Protein AF-A0ABD5R998-F1 (afdb_monomer)

Foldseek 3Di:
DPDPPPVVVVLVVLVVVLVVLVVVVVCVVPPPVVPDPVSVCCCVPPSVVVNVVSVVCNVCVVVVVVVVVVVVVD

Structure (mmCIF, N/CA/C/O backbone):
data_AF-A0ABD5R998-F1
#
_entry.id   AF-A0ABD5R998-F1
#
loop_
_atom_site.group_PDB
_atom_site.id
_atom_site.type_symbol
_atom_site.label_atom_id
_atom_site.label_alt_id
_atom_site.label_comp_id
_atom_site.label_asym_id
_atom_site.label_entity_id
_atom_site.label_seq_id
_atom_site.pdbx_PDB_ins_code
_atom_site.Cartn_x
_atom_site.Cartn_y
_atom_site.Cartn_z
_atom_site.occupancy
_atom_site.B_iso_or_equiv
_atom_site.auth_seq_id
_atom_site.auth_comp_id
_atom_site.auth_asym_id
_atom_site.auth_atom_id
_atom_site.pdbx_PDB_model_num
ATOM 1 N N . MET A 1 1 ? -3.674 9.085 33.181 1.00 47.09 1 MET A N 1
ATOM 2 C CA . MET A 1 1 ? -4.291 9.391 31.865 1.00 47.09 1 MET A CA 1
ATOM 3 C C . MET A 1 1 ? -3.547 8.667 30.727 1.00 47.09 1 MET A C 1
ATOM 5 O O . MET A 1 1 ? -2.995 9.311 29.849 1.00 47.09 1 MET A O 1
ATOM 9 N N . THR A 1 2 ? -3.489 7.327 30.717 1.00 48.44 2 THR A N 1
ATOM 10 C CA . THR A 1 2 ? -2.574 6.571 29.818 1.00 48.44 2 THR A CA 1
ATOM 11 C C . THR A 1 2 ? -3.152 5.227 29.334 1.00 48.44 2 THR A C 1
ATOM 13 O O . THR A 1 2 ? -2.434 4.246 29.204 1.00 48.44 2 THR A O 1
ATOM 16 N N . GLY A 1 3 ? -4.462 5.147 29.057 1.00 49.75 3 GLY A N 1
ATOM 17 C CA . GLY A 1 3 ? -5.111 3.877 28.659 1.00 49.75 3 GLY A CA 1
ATOM 18 C C . GLY A 1 3 ? -5.816 3.855 27.295 1.00 49.75 3 GLY A C 1
ATOM 19 O O . GLY A 1 3 ? -6.085 2.783 26.764 1.00 49.75 3 GLY A O 1
ATOM 20 N N . GLN A 1 4 ? -6.124 5.015 26.705 1.00 49.31 4 GLN A N 1
ATOM 21 C CA . GLN A 1 4 ? -6.993 5.109 25.514 1.00 49.31 4 GLN A CA 1
ATOM 22 C C . GLN A 1 4 ? -6.225 5.257 24.183 1.00 49.31 4 GLN A C 1
ATOM 24 O O . GLN A 1 4 ? -6.776 4.977 23.119 1.00 49.31 4 GLN A O 1
ATOM 29 N N . GLN A 1 5 ? -4.943 5.644 24.211 1.00 48.56 5 GLN A N 1
ATOM 30 C CA . GLN A 1 5 ? -4.193 5.970 22.986 1.00 48.56 5 GLN A CA 1
ATOM 31 C C . GLN A 1 5 ? -3.840 4.744 22.120 1.00 48.56 5 GLN A C 1
ATOM 33 O O . GLN A 1 5 ? -3.755 4.861 20.900 1.00 48.56 5 GLN A O 1
ATOM 38 N N . THR A 1 6 ? -3.722 3.540 22.690 1.00 52.47 6 THR A N 1
ATOM 39 C CA . THR A 1 6 ? -3.213 2.354 21.967 1.00 52.47 6 THR A CA 1
ATOM 40 C C . THR A 1 6 ? -4.174 1.801 20.903 1.00 52.47 6 THR A C 1
ATOM 42 O O . THR A 1 6 ? -3.737 1.212 19.912 1.00 52.47 6 THR A O 1
ATOM 45 N N . ARG A 1 7 ? -5.493 2.006 21.048 1.00 51.34 7 ARG A N 1
ATOM 46 C CA . ARG A 1 7 ? -6.504 1.473 20.107 1.00 51.34 7 ARG A CA 1
ATOM 47 C C . ARG A 1 7 ? -6.771 2.385 18.911 1.00 51.34 7 ARG A C 1
ATOM 49 O O . ARG A 1 7 ? -7.049 1.873 17.824 1.00 51.34 7 ARG A O 1
ATOM 56 N N . ALA A 1 8 ? -6.696 3.703 19.104 1.00 48.09 8 ALA A N 1
ATOM 57 C CA . ALA A 1 8 ? -6.841 4.686 18.031 1.00 48.09 8 ALA A CA 1
ATOM 58 C C . ALA A 1 8 ? -5.611 4.677 17.109 1.00 48.09 8 ALA A C 1
ATOM 60 O O . ALA A 1 8 ? -5.754 4.661 15.8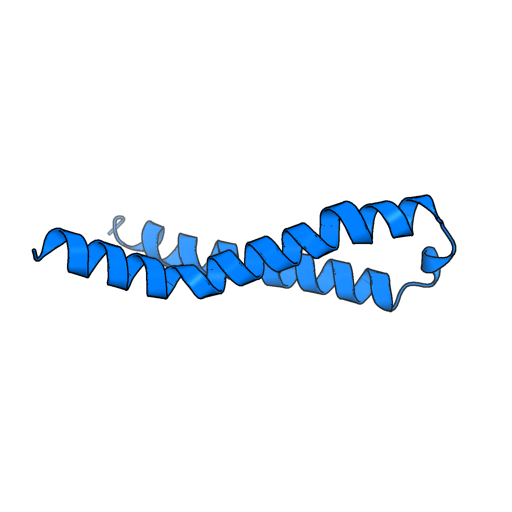86 1.00 48.09 8 ALA A O 1
ATOM 61 N N . TRP A 1 9 ? -4.416 4.551 17.696 1.00 45.06 9 TRP A N 1
ATOM 62 C CA . TRP A 1 9 ? -3.151 4.532 16.960 1.00 45.06 9 TRP A CA 1
ATOM 63 C C . TRP A 1 9 ? -3.056 3.351 15.981 1.00 45.06 9 TRP A C 1
ATOM 65 O O . TRP A 1 9 ? -2.743 3.541 14.809 1.00 45.06 9 TRP A O 1
ATOM 75 N N . ARG A 1 10 ? -3.474 2.147 16.405 1.00 54.41 10 ARG A N 1
ATOM 76 C CA . ARG A 1 10 ? -3.408 0.914 15.593 1.00 54.41 10 ARG A CA 1
ATOM 77 C C . ARG A 1 10 ? -4.223 0.972 14.291 1.00 54.41 10 ARG A C 1
ATOM 79 O O . ARG A 1 10 ? -3.893 0.271 13.338 1.00 54.41 10 ARG A O 1
ATOM 86 N N . ARG A 1 11 ? -5.297 1.774 14.234 1.00 57.69 11 ARG A N 1
ATOM 87 C CA . ARG A 1 11 ? -6.130 1.927 13.021 1.00 57.69 11 ARG A CA 1
ATOM 88 C C . ARG A 1 11 ? -5.512 2.905 12.022 1.00 57.69 11 ARG A C 1
ATOM 90 O O . ARG A 1 11 ? -5.597 2.661 10.820 1.00 57.69 11 ARG A O 1
ATOM 97 N N . SER A 1 12 ? -4.857 3.959 12.512 1.00 64.00 12 SER A N 1
ATOM 98 C CA . SER A 1 12 ? -4.121 4.906 11.667 1.00 64.00 12 SER A C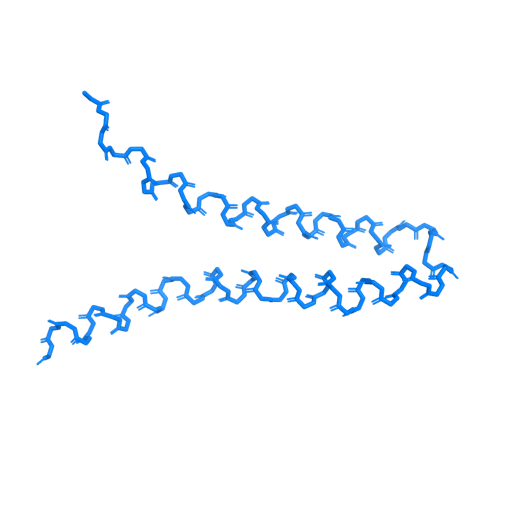A 1
ATOM 99 C C . SER A 1 12 ? -2.880 4.276 11.045 1.00 64.00 12 SER A C 1
ATOM 101 O O . SER A 1 12 ? -2.585 4.566 9.890 1.00 64.00 12 SER A O 1
ATOM 103 N N . THR A 1 13 ? -2.203 3.354 11.739 1.00 67.00 13 THR A N 1
ATOM 104 C CA . THR A 1 13 ? -0.997 2.701 11.206 1.00 67.00 13 THR A CA 1
ATOM 105 C C . THR A 1 13 ? -1.285 1.892 9.940 1.00 67.00 13 THR A C 1
ATOM 107 O O . THR A 1 13 ? -0.541 1.992 8.976 1.00 67.00 13 THR A O 1
ATOM 110 N N . HIS A 1 14 ? -2.379 1.121 9.892 1.00 69.94 14 HIS A N 1
ATOM 111 C CA . HIS A 1 14 ? -2.703 0.309 8.706 1.00 69.94 14 HIS A CA 1
ATOM 112 C C . HIS A 1 14 ? -3.063 1.180 7.497 1.00 69.94 14 HIS A C 1
ATOM 114 O O . HIS A 1 14 ? -2.670 0.878 6.374 1.00 69.94 14 HIS A O 1
ATOM 120 N N . ARG A 1 15 ? -3.769 2.292 7.734 1.00 76.12 15 ARG A N 1
ATOM 121 C CA . ARG A 1 15 ? -4.085 3.274 6.693 1.00 76.12 15 ARG A CA 1
ATOM 122 C C . ARG A 1 15 ? -2.820 3.973 6.186 1.00 76.12 15 ARG A C 1
ATOM 124 O O . ARG A 1 15 ? -2.677 4.126 4.980 1.00 76.12 15 ARG A O 1
ATOM 131 N N . LEU A 1 16 ? -1.903 4.345 7.081 1.00 79.06 16 LEU A N 1
ATOM 132 C CA . LEU A 1 16 ? -0.622 4.957 6.718 1.00 79.06 16 LEU A CA 1
ATOM 133 C C . LEU A 1 16 ? 0.255 3.989 5.912 1.00 79.06 16 LEU A C 1
ATOM 135 O O . LEU A 1 16 ? 0.774 4.372 4.873 1.00 79.06 16 LEU A O 1
ATOM 139 N N . VAL A 1 17 ? 0.355 2.725 6.338 1.00 78.50 17 VAL A N 1
ATOM 140 C CA . VAL A 1 17 ? 1.083 1.675 5.606 1.00 78.50 17 VAL A CA 1
ATOM 141 C C . VAL A 1 17 ? 0.492 1.477 4.210 1.00 78.50 17 VAL A C 1
ATOM 143 O O . VAL A 1 17 ? 1.236 1.454 3.239 1.00 78.50 17 VAL A O 1
ATOM 146 N N . HIS A 1 18 ? -0.835 1.415 4.075 1.00 79.31 18 HIS A N 1
ATOM 147 C CA . HIS A 1 18 ? -1.473 1.286 2.763 1.00 79.31 18 HIS A CA 1
ATOM 148 C C . HIS A 1 18 ? -1.226 2.504 1.863 1.00 79.31 18 HIS A C 1
ATOM 150 O O . HIS A 1 18 ? -0.942 2.333 0.682 1.00 79.31 18 HIS A O 1
ATOM 156 N N . LEU A 1 19 ? -1.278 3.720 2.418 1.00 81.31 19 LEU A N 1
ATOM 157 C CA . LEU A 1 19 ? -0.958 4.947 1.684 1.00 81.31 19 LEU A CA 1
ATOM 158 C C . LEU A 1 19 ? 0.513 4.996 1.252 1.00 81.31 19 LEU A C 1
ATOM 160 O O . LEU A 1 19 ? 0.786 5.393 0.126 1.00 81.31 19 LEU A O 1
ATOM 164 N N . LEU A 1 20 ? 1.448 4.554 2.098 1.00 81.94 20 LEU A N 1
ATOM 165 C CA . LEU A 1 20 ? 2.867 4.450 1.741 1.00 81.94 20 LEU A CA 1
ATOM 166 C C . LEU A 1 20 ? 3.091 3.415 0.635 1.00 81.94 20 LEU A C 1
ATOM 168 O O . LEU A 1 20 ? 3.771 3.711 -0.341 1.00 81.94 20 LEU A O 1
ATOM 172 N N . LEU A 1 21 ? 2.473 2.235 0.741 1.00 80.12 21 LEU A N 1
ATOM 173 C CA . LEU A 1 21 ? 2.520 1.226 -0.317 1.00 80.12 21 LEU A CA 1
ATOM 174 C C . LEU A 1 21 ? 1.919 1.755 -1.634 1.00 80.12 21 LEU A C 1
ATOM 176 O O . LEU A 1 21 ? 2.471 1.496 -2.701 1.00 80.12 21 LEU A O 1
ATOM 180 N N . ALA A 1 22 ? 0.826 2.523 -1.569 1.00 79.31 22 ALA A N 1
ATOM 181 C CA . ALA A 1 22 ? 0.190 3.122 -2.744 1.00 79.31 22 ALA A CA 1
ATOM 182 C C . ALA A 1 22 ? 1.059 4.216 -3.366 1.00 79.31 22 ALA A C 1
ATOM 184 O O . ALA A 1 22 ? 1.168 4.282 -4.587 1.00 79.31 22 ALA A O 1
ATOM 185 N N . ALA A 1 23 ? 1.721 5.026 -2.539 1.00 82.38 23 ALA A N 1
ATOM 186 C CA . ALA A 1 23 ? 2.681 6.021 -2.993 1.00 82.38 23 ALA A CA 1
ATOM 187 C C . ALA A 1 23 ? 3.875 5.360 -3.698 1.00 82.38 23 ALA A C 1
ATOM 189 O O . ALA A 1 23 ? 4.211 5.773 -4.801 1.00 82.38 23 ALA A O 1
ATOM 190 N N . VAL A 1 24 ? 4.446 4.289 -3.132 1.00 77.31 24 VAL A N 1
ATOM 191 C CA . VAL A 1 24 ? 5.537 3.515 -3.759 1.00 77.31 24 VAL A CA 1
ATOM 192 C C . VAL A 1 24 ? 5.110 2.948 -5.115 1.00 77.31 24 VAL A C 1
ATOM 194 O O . VAL A 1 24 ? 5.858 3.048 -6.086 1.00 77.31 24 VAL A O 1
ATOM 197 N N . LEU A 1 25 ? 3.895 2.403 -5.211 1.00 77.31 25 LEU A N 1
ATOM 198 C CA . LEU A 1 25 ? 3.333 1.929 -6.479 1.00 77.31 25 LEU A CA 1
ATOM 199 C C . LEU A 1 25 ? 3.093 3.070 -7.476 1.00 77.31 25 LEU A C 1
ATOM 201 O O . LEU A 1 25 ? 3.393 2.913 -8.654 1.00 77.31 25 LEU A O 1
ATOM 205 N N . GLY A 1 26 ? 2.608 4.226 -7.025 1.00 77.25 26 GLY A N 1
ATOM 206 C CA . GLY A 1 26 ? 2.452 5.414 -7.865 1.00 77.25 26 GLY A CA 1
ATOM 207 C C . GLY A 1 26 ? 3.791 5.907 -8.409 1.00 77.25 26 GLY A C 1
ATOM 208 O O . GLY A 1 26 ? 3.922 6.132 -9.610 1.00 77.25 26 GLY A O 1
ATOM 209 N N . THR A 1 27 ? 4.815 5.991 -7.556 1.00 74.56 27 THR A N 1
ATOM 210 C CA . THR A 1 27 ? 6.183 6.308 -7.980 1.00 74.56 27 THR A CA 1
ATOM 211 C C . THR A 1 27 ? 6.696 5.273 -8.972 1.00 74.56 27 THR A C 1
ATOM 213 O O . THR A 1 27 ? 7.268 5.671 -9.973 1.00 74.56 27 THR A O 1
ATOM 216 N N . PHE A 1 28 ? 6.453 3.975 -8.762 1.00 68.00 28 PHE A N 1
ATOM 217 C CA . PHE A 1 28 ? 6.821 2.936 -9.729 1.00 68.00 28 PHE A CA 1
ATOM 218 C C . PHE A 1 28 ? 6.162 3.153 -11.096 1.00 68.00 28 PHE A C 1
ATOM 220 O O . PHE A 1 28 ? 6.846 3.115 -12.114 1.00 68.00 28 PHE A O 1
ATOM 227 N N . VAL A 1 29 ? 4.848 3.401 -11.122 1.00 73.81 29 VAL A N 1
ATOM 228 C CA . VAL A 1 29 ? 4.081 3.598 -12.363 1.00 73.81 29 VAL A CA 1
ATOM 229 C C . VAL A 1 29 ? 4.579 4.816 -13.143 1.00 73.81 29 VAL A C 1
ATOM 231 O O . VAL A 1 29 ? 4.654 4.763 -14.367 1.00 73.81 29 VAL A O 1
ATOM 234 N N . TYR A 1 30 ? 4.947 5.888 -12.442 1.00 72.50 30 TYR A N 1
ATOM 235 C CA . TYR A 1 30 ? 5.452 7.119 -13.054 1.00 72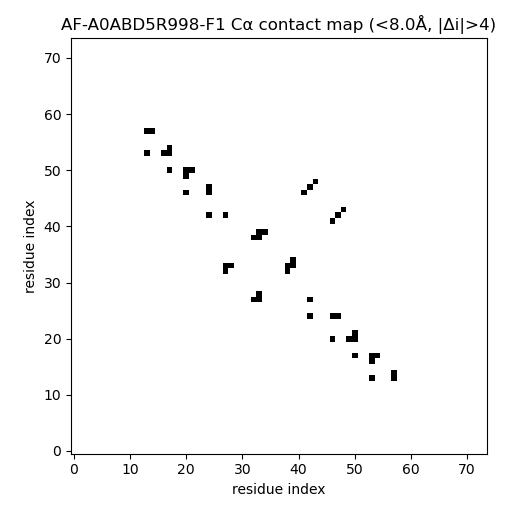.50 30 TYR A CA 1
ATOM 236 C C . TYR A 1 30 ? 6.981 7.180 -13.162 1.00 72.50 30 TYR A C 1
ATOM 238 O O . TYR A 1 30 ? 7.524 8.183 -13.626 1.00 72.50 30 TYR A O 1
ATOM 246 N N . SER A 1 31 ? 7.695 6.131 -12.750 1.00 71.75 31 SER A N 1
ATOM 247 C CA . SER A 1 31 ? 9.150 6.103 -12.808 1.00 71.75 31 SER A CA 1
ATOM 248 C C . SER A 1 31 ? 9.643 5.593 -14.168 1.00 71.75 31 SER A C 1
ATOM 250 O O . SER A 1 31 ? 9.156 4.571 -14.663 1.00 71.75 31 SER A O 1
ATOM 252 N N . PRO A 1 32 ? 10.677 6.224 -14.754 1.00 68.88 32 PRO A N 1
ATOM 253 C CA . PRO A 1 32 ? 11.310 5.731 -15.976 1.00 68.88 32 PRO A CA 1
ATOM 254 C C . PRO A 1 32 ? 12.043 4.386 -15.788 1.00 68.88 32 PRO A C 1
ATOM 256 O O . PRO A 1 32 ? 12.449 3.775 -16.772 1.00 68.88 32 PRO A O 1
ATOM 259 N N . PHE A 1 33 ? 12.184 3.877 -14.555 1.00 64.31 33 PHE A N 1
ATOM 260 C CA . PHE A 1 33 ? 12.859 2.604 -14.251 1.00 64.31 33 PHE A CA 1
ATOM 261 C C . PHE A 1 33 ? 12.030 1.346 -14.581 1.00 64.31 33 PHE A C 1
ATOM 263 O O . PHE A 1 33 ? 12.460 0.227 -14.309 1.00 64.31 33 PHE A O 1
ATOM 270 N N . THR A 1 34 ? 10.861 1.489 -15.213 1.00 64.81 34 THR A N 1
ATOM 271 C CA . THR A 1 34 ? 10.017 0.364 -15.668 1.00 64.81 34 THR A CA 1
ATOM 272 C C . THR A 1 34 ? 10.647 -0.501 -16.767 1.00 64.81 34 THR A C 1
ATOM 274 O O . THR A 1 34 ? 10.098 -1.562 -17.088 1.00 64.81 34 THR A O 1
ATOM 277 N N . ALA A 1 35 ? 11.777 -0.065 -17.332 1.00 70.81 35 ALA A N 1
ATOM 278 C CA . ALA A 1 35 ? 12.581 -0.820 -18.288 1.00 70.81 35 ALA A CA 1
ATOM 279 C C . ALA A 1 35 ? 13.373 -1.975 -17.645 1.00 70.81 35 ALA A C 1
ATOM 281 O O . ALA A 1 35 ? 13.765 -2.895 -18.360 1.00 70.81 35 ALA A O 1
ATOM 282 N N . ASP A 1 36 ? 13.578 -1.968 -16.322 1.00 79.75 36 ASP A N 1
ATOM 283 C CA . ASP A 1 36 ? 14.277 -3.058 -15.640 1.00 79.75 36 ASP A CA 1
ATOM 284 C C . ASP A 1 36 ? 13.327 -4.255 -15.380 1.00 79.75 36 ASP A C 1
ATOM 286 O O . ASP A 1 36 ? 12.304 -4.114 -14.691 1.00 79.75 36 ASP A O 1
ATOM 290 N N . PRO A 1 37 ? 13.632 -5.453 -15.918 1.00 81.06 37 PRO A N 1
ATOM 291 C CA . PRO A 1 37 ? 12.774 -6.629 -15.778 1.00 81.06 37 PRO A CA 1
ATOM 292 C C . PRO A 1 37 ? 12.705 -7.165 -14.339 1.00 81.06 37 PRO A C 1
ATOM 294 O O . PRO A 1 37 ? 11.663 -7.689 -13.933 1.00 81.06 37 PRO A O 1
ATOM 297 N N . THR A 1 38 ? 13.759 -6.991 -13.540 1.00 80.56 38 THR A N 1
ATOM 298 C CA . THR A 1 38 ? 13.787 -7.385 -12.121 1.00 80.56 38 THR A CA 1
ATOM 299 C C . THR A 1 38 ? 12.851 -6.493 -11.317 1.00 80.56 38 THR A C 1
ATOM 301 O O . THR A 1 38 ? 12.056 -6.971 -10.504 1.00 80.56 38 THR A O 1
ATOM 304 N N . PHE A 1 39 ? 12.888 -5.190 -11.590 1.00 76.06 39 PHE A N 1
ATOM 305 C CA . PHE A 1 39 ? 12.046 -4.208 -10.916 1.00 76.06 39 PHE A CA 1
ATOM 306 C C . PHE A 1 39 ? 10.554 -4.429 -11.215 1.00 76.06 39 PHE A C 1
ATOM 308 O O . PHE A 1 39 ? 9.721 -4.391 -10.303 1.00 76.06 39 PHE A O 1
ATOM 315 N N . ARG A 1 40 ? 10.214 -4.765 -12.468 1.00 80.00 40 ARG A N 1
ATOM 316 C CA . ARG A 1 40 ? 8.856 -5.194 -12.852 1.00 80.00 40 ARG A CA 1
ATOM 317 C C . ARG A 1 40 ? 8.377 -6.413 -12.068 1.00 80.00 40 ARG A C 1
ATOM 319 O O . ARG A 1 40 ? 7.252 -6.399 -11.565 1.00 80.00 40 ARG A O 1
ATOM 326 N N . LEU A 1 41 ? 9.219 -7.439 -11.944 1.00 84.62 41 LEU A N 1
ATOM 327 C CA . LEU A 1 41 ? 8.865 -8.670 -11.237 1.00 84.62 41 LEU A CA 1
ATOM 328 C C . LEU A 1 41 ? 8.603 -8.406 -9.747 1.00 84.62 41 LEU A C 1
ATOM 330 O O . LEU A 1 41 ? 7.601 -8.869 -9.203 1.00 84.62 41 LEU A O 1
ATOM 334 N N . VAL A 1 42 ? 9.452 -7.600 -9.103 1.00 83.38 42 VAL A N 1
ATOM 335 C CA . VAL A 1 42 ? 9.284 -7.207 -7.694 1.00 83.38 42 VAL A CA 1
ATOM 336 C C . VAL A 1 42 ? 7.947 -6.501 -7.477 1.00 83.38 42 VAL A C 1
ATOM 338 O O . VAL A 1 42 ? 7.224 -6.817 -6.530 1.00 83.38 42 VAL A O 1
ATOM 34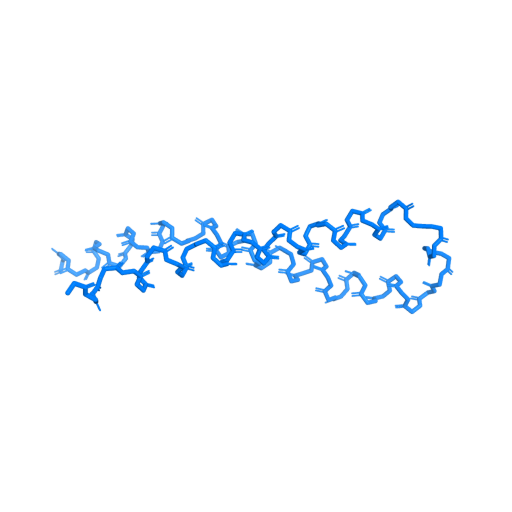1 N N . VAL A 1 43 ? 7.562 -5.576 -8.357 1.00 81.44 43 VAL A N 1
ATOM 342 C CA . VAL A 1 43 ? 6.293 -4.862 -8.181 1.00 81.44 43 VAL A CA 1
ATOM 343 C C . VAL A 1 43 ? 5.079 -5.744 -8.425 1.00 81.44 43 VAL A C 1
ATOM 345 O O . VAL A 1 43 ? 4.121 -5.664 -7.655 1.00 81.44 43 VAL A O 1
ATOM 348 N N . GLN A 1 44 ? 5.115 -6.621 -9.423 1.00 82.38 44 GLN A N 1
ATOM 349 C CA . GLN A 1 44 ? 3.997 -7.524 -9.702 1.00 82.38 44 GLN A CA 1
ATOM 350 C C . GLN A 1 44 ? 3.811 -8.591 -8.616 1.00 82.38 44 GLN A C 1
ATOM 352 O O . GLN A 1 44 ? 2.675 -8.905 -8.266 1.00 82.38 44 GLN A O 1
ATOM 357 N N . VAL A 1 45 ? 4.905 -9.132 -8.070 1.00 85.31 45 VAL A N 1
ATOM 358 C CA . VAL A 1 45 ? 4.864 -10.285 -7.151 1.00 85.31 45 VAL A CA 1
ATOM 359 C C . VAL A 1 45 ? 4.869 -9.872 -5.680 1.00 85.31 45 VAL A C 1
ATOM 361 O O . VAL A 1 45 ? 4.375 -10.619 -4.839 1.00 85.31 45 VAL A O 1
ATOM 364 N N . ILE A 1 46 ? 5.387 -8.688 -5.344 1.00 82.94 46 ILE A N 1
ATOM 365 C CA . ILE A 1 46 ? 5.479 -8.223 -3.953 1.00 82.94 46 ILE A CA 1
ATOM 366 C C . ILE A 1 46 ? 4.593 -7.002 -3.742 1.00 82.94 46 ILE A C 1
ATOM 368 O O . ILE A 1 46 ? 3.652 -7.061 -2.950 1.00 82.94 46 ILE A O 1
ATOM 372 N N . ALA A 1 47 ? 4.864 -5.898 -4.444 1.00 78.38 47 ALA A N 1
ATOM 373 C CA . ALA A 1 47 ? 4.214 -4.623 -4.139 1.00 78.38 47 ALA A CA 1
ATOM 374 C C . ALA A 1 47 ? 2.701 -4.668 -4.395 1.00 78.38 47 ALA A C 1
ATOM 376 O O . ALA A 1 47 ? 1.922 -4.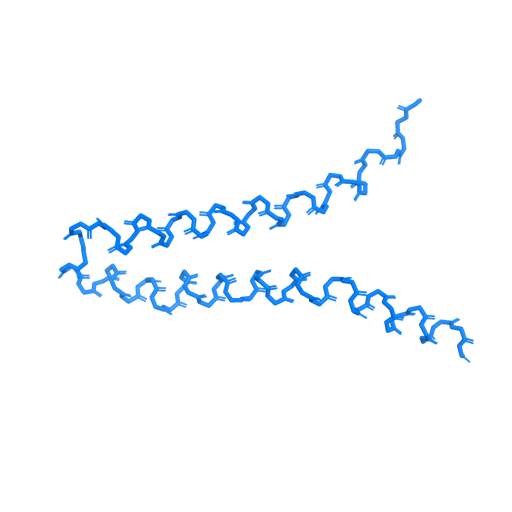292 -3.521 1.00 78.38 47 ALA A O 1
ATOM 377 N N . PHE A 1 48 ? 2.279 -5.176 -5.555 1.00 81.88 48 PHE A N 1
ATOM 378 C CA . PHE A 1 48 ? 0.872 -5.286 -5.931 1.00 81.88 48 PHE A CA 1
ATOM 379 C C . PHE A 1 48 ? 0.070 -6.193 -4.979 1.00 81.88 48 PHE A C 1
ATOM 381 O O . PHE A 1 48 ? -0.898 -5.708 -4.388 1.00 81.88 48 PHE A O 1
ATOM 388 N N . PRO A 1 49 ? 0.456 -7.460 -4.724 1.00 84.44 49 PRO A N 1
ATOM 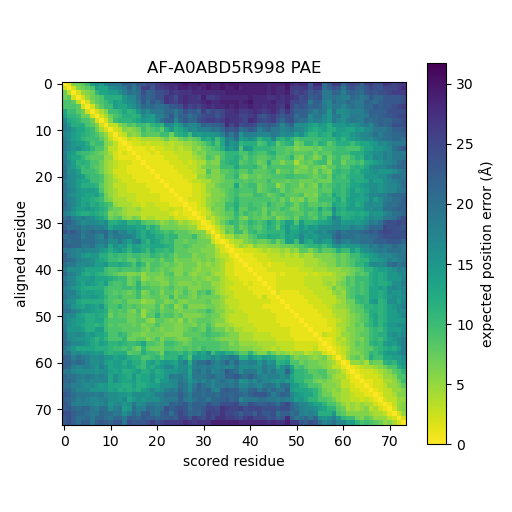389 C CA . PRO A 1 49 ? -0.273 -8.301 -3.780 1.00 84.44 49 PRO A CA 1
ATOM 390 C C . PRO A 1 49 ? -0.212 -7.772 -2.346 1.00 84.44 49 PRO A C 1
ATOM 392 O O . PRO A 1 49 ? -1.229 -7.836 -1.658 1.00 84.44 49 PRO A O 1
ATOM 395 N N . ALA A 1 50 ? 0.900 -7.180 -1.892 1.00 81.44 50 ALA A N 1
ATOM 396 C CA . ALA A 1 50 ? 0.961 -6.543 -0.573 1.00 81.44 50 ALA A CA 1
ATOM 397 C C . ALA A 1 50 ? -0.004 -5.348 -0.462 1.00 81.44 50 ALA A C 1
ATOM 399 O O . ALA A 1 50 ? -0.634 -5.156 0.586 1.00 81.44 50 ALA A O 1
ATOM 400 N N . LEU A 1 51 ? -0.175 -4.578 -1.543 1.00 81.38 51 LEU A N 1
ATOM 401 C CA . LEU A 1 51 ? -1.146 -3.488 -1.619 1.00 81.38 51 LEU A CA 1
ATOM 402 C C . LEU A 1 51 ? -2.582 -4.013 -1.540 1.00 81.38 51 LEU A C 1
ATOM 404 O O . LEU A 1 51 ? -3.381 -3.505 -0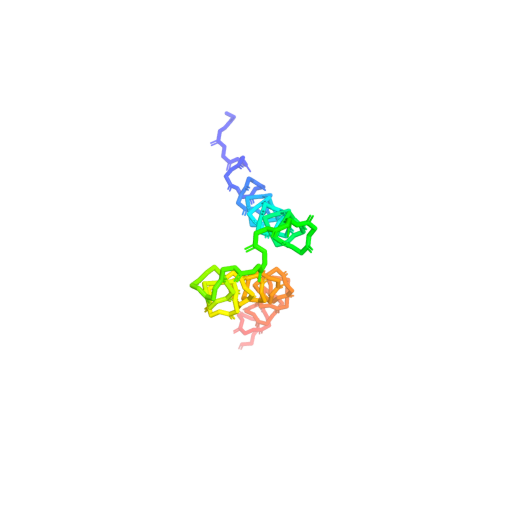.748 1.00 81.38 51 LEU A O 1
ATOM 408 N N . VAL A 1 52 ? -2.886 -5.055 -2.319 1.00 82.50 52 VAL A N 1
ATOM 409 C CA . VAL A 1 52 ? -4.196 -5.717 -2.354 1.00 82.50 52 VAL A CA 1
ATOM 410 C C . VAL A 1 52 ? -4.528 -6.326 -0.994 1.00 82.50 52 VAL A C 1
ATOM 412 O O . VAL A 1 52 ? -5.600 -6.055 -0.461 1.00 82.50 52 VAL A O 1
ATOM 415 N N . LEU A 1 53 ? -3.606 -7.078 -0.385 1.00 80.19 53 LEU A N 1
ATOM 416 C CA . LEU A 1 53 ? -3.746 -7.638 0.965 1.00 80.19 53 LEU A CA 1
ATOM 417 C C . LEU A 1 53 ? -3.993 -6.537 2.000 1.00 80.19 53 LEU A C 1
ATOM 419 O O . LEU A 1 53 ? -4.908 -6.655 2.815 1.00 80.19 53 LEU A O 1
ATOM 423 N N . SER A 1 54 ? -3.237 -5.440 1.941 1.00 77.69 54 SER A N 1
ATOM 424 C CA . SER A 1 54 ? -3.413 -4.304 2.855 1.00 77.69 54 SER A CA 1
ATOM 425 C C . SER A 1 54 ? -4.776 -3.625 2.675 1.00 77.69 54 SER A C 1
ATOM 427 O O . SER A 1 54 ? -5.453 -3.327 3.663 1.00 77.69 54 SER A O 1
ATOM 429 N N . GLY A 1 55 ? -5.222 -3.435 1.430 1.00 73.81 55 GLY A N 1
ATOM 430 C CA . GLY A 1 55 ? -6.551 -2.907 1.113 1.00 73.81 55 GLY A CA 1
ATOM 431 C C . GLY A 1 55 ? -7.669 -3.841 1.582 1.00 73.81 55 GLY A C 1
ATOM 432 O O . GLY A 1 55 ? -8.642 -3.400 2.197 1.00 73.81 55 GLY A O 1
ATOM 433 N N . LEU A 1 56 ? -7.498 -5.152 1.392 1.00 79.06 56 LEU A N 1
ATOM 434 C CA . LEU A 1 56 ? -8.453 -6.16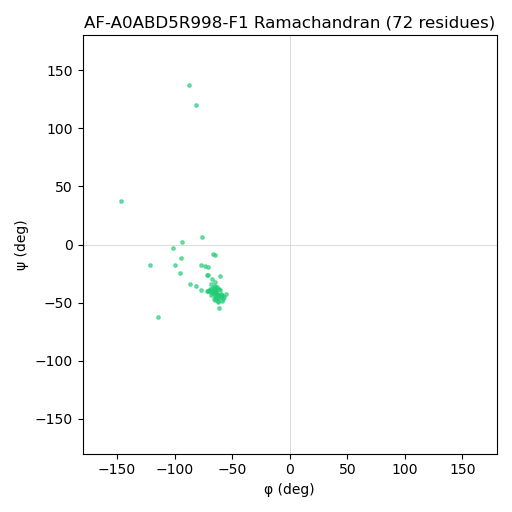7 1.828 1.00 79.06 56 LEU A CA 1
ATOM 435 C C . LEU A 1 56 ? -8.552 -6.229 3.356 1.00 79.06 56 LEU A C 1
ATOM 437 O O . LEU A 1 56 ? -9.654 -6.346 3.888 1.00 79.06 56 LEU A O 1
ATOM 441 N N . LEU A 1 57 ? -7.430 -6.105 4.072 1.00 71.44 57 LEU A N 1
ATOM 442 C CA . LEU A 1 57 ? -7.386 -6.036 5.537 1.00 71.44 57 LEU A CA 1
ATOM 443 C C . LEU A 1 57 ? -8.076 -4.773 6.071 1.00 71.44 57 LEU A C 1
ATOM 445 O O . LEU A 1 57 ? -8.796 -4.839 7.074 1.00 71.44 57 LEU A O 1
ATOM 449 N N . LEU A 1 58 ? -7.916 -3.638 5.388 1.00 69.00 58 LEU A N 1
ATOM 450 C CA . LEU A 1 58 ? -8.643 -2.404 5.698 1.00 69.00 58 LEU A CA 1
ATOM 451 C C . LEU A 1 58 ? -10.151 -2.562 5.455 1.00 69.00 58 LEU A C 1
ATOM 453 O O . LEU A 1 58 ? -10.948 -2.143 6.299 1.00 69.00 58 LEU A O 1
ATOM 457 N N . TRP A 1 59 ? -10.546 -3.233 4.370 1.00 68.25 59 TRP A N 1
ATOM 458 C CA . TRP A 1 59 ? -11.950 -3.485 4.037 1.00 68.25 59 TRP A CA 1
ATOM 459 C C . TRP A 1 59 ? -12.617 -4.515 4.965 1.00 68.25 59 TRP A C 1
ATOM 461 O O . TRP A 1 59 ? -13.751 -4.317 5.408 1.00 68.25 59 TRP A O 1
ATOM 471 N N . ARG A 1 60 ? -11.913 -5.592 5.344 1.00 65.44 60 ARG A N 1
ATOM 472 C CA . ARG A 1 60 ? -12.416 -6.611 6.284 1.00 65.44 60 ARG A CA 1
ATOM 473 C C . ARG A 1 60 ? -12.360 -6.161 7.744 1.00 65.44 60 ARG A C 1
ATOM 475 O O . ARG A 1 60 ? -13.058 -6.743 8.566 1.00 65.44 60 ARG A O 1
ATOM 482 N N . GLY A 1 61 ? -11.587 -5.139 8.108 1.00 67.44 61 GLY A N 1
ATOM 483 C CA . GLY A 1 61 ? -11.443 -4.692 9.500 1.00 67.44 61 GLY A CA 1
ATOM 484 C C . GLY A 1 61 ? -12.764 -4.340 10.218 1.00 67.44 61 GLY A C 1
ATOM 485 O O . GLY A 1 61 ? -12.931 -4.708 11.386 1.00 67.44 61 GLY A O 1
ATOM 486 N N . PRO A 1 62 ? -13.714 -3.633 9.579 1.00 66.56 62 PRO A N 1
ATOM 487 C CA . PRO A 1 62 ? -15.055 -3.396 10.121 1.00 66.56 62 PRO A CA 1
ATOM 488 C C . PRO A 1 62 ? -15.983 -4.615 10.000 1.00 66.56 62 PRO A C 1
ATOM 490 O O . PRO A 1 62 ? -16.735 -4.906 10.932 1.00 66.56 62 PRO A O 1
ATOM 493 N N . ALA A 1 63 ? -15.918 -5.349 8.883 1.00 66.75 63 ALA A N 1
ATOM 494 C CA . ALA A 1 63 ? -16.777 -6.506 8.615 1.00 66.75 63 ALA A CA 1
ATOM 495 C C . ALA A 1 63 ? -16.482 -7.687 9.559 1.00 66.75 63 ALA A C 1
ATOM 497 O O . ALA A 1 63 ? -17.399 -8.280 10.123 1.00 66.75 63 ALA A O 1
ATOM 498 N N . LEU A 1 64 ? -15.204 -7.964 9.822 1.00 66.00 64 LEU A N 1
ATOM 499 C CA . LEU A 1 64 ? -14.746 -9.008 10.739 1.00 66.00 64 LEU A CA 1
ATOM 500 C C . LEU A 1 64 ? -15.133 -8.695 12.190 1.00 66.00 64 LEU A C 1
ATOM 502 O O . LEU A 1 64 ? -15.529 -9.588 12.933 1.00 66.00 64 LEU A O 1
ATOM 506 N N . ARG A 1 65 ? -15.101 -7.413 12.587 1.00 64.75 65 ARG A N 1
ATOM 507 C CA . ARG A 1 65 ? -15.607 -6.974 13.900 1.00 64.75 65 ARG A CA 1
ATOM 508 C C . ARG A 1 65 ? -17.112 -7.169 14.037 1.00 64.75 65 ARG A C 1
ATOM 510 O O . ARG A 1 65 ? -17.558 -7.551 15.115 1.00 64.75 65 ARG A O 1
ATOM 517 N N . ARG A 1 66 ? -17.888 -6.919 12.974 1.00 64.75 66 ARG A N 1
ATOM 518 C CA . ARG A 1 66 ? -19.327 -7.222 12.977 1.00 64.75 66 ARG A CA 1
ATOM 519 C C . A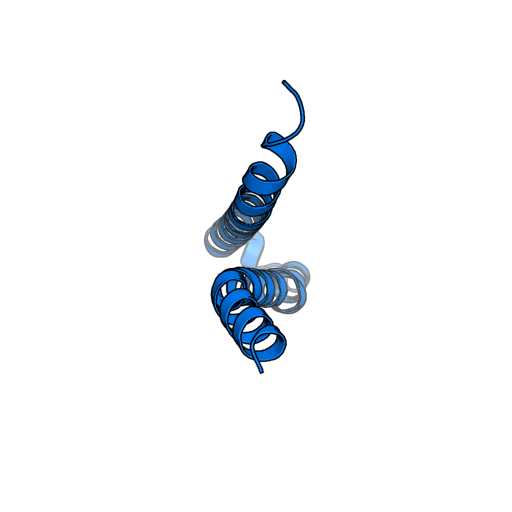RG A 1 66 ? -19.550 -8.721 13.146 1.00 64.75 66 ARG A C 1
ATOM 521 O O . ARG A 1 66 ? -20.263 -9.099 14.062 1.00 64.75 66 ARG A O 1
ATOM 528 N N . TRP A 1 67 ? -18.866 -9.549 12.359 1.00 66.81 67 TRP A N 1
ATOM 529 C CA . TRP A 1 67 ? -19.035 -11.004 12.381 1.00 66.81 67 TRP A CA 1
ATOM 530 C C . TRP A 1 67 ? -18.642 -11.646 13.723 1.00 66.81 67 TRP A C 1
ATOM 532 O O . TRP A 1 67 ? -19.384 -12.465 14.259 1.00 66.81 67 TRP A O 1
ATOM 542 N N . LEU A 1 68 ? -17.522 -11.219 14.320 1.00 68.50 68 LEU A N 1
ATOM 543 C CA . LEU A 1 68 ? -17.092 -11.668 15.652 1.00 68.50 68 LEU A CA 1
ATOM 544 C C . LEU A 1 68 ? -18.051 -11.231 16.767 1.00 68.50 68 LEU A C 1
ATOM 546 O O . LEU A 1 68 ? -18.201 -11.947 17.753 1.00 68.50 68 LEU A O 1
ATOM 550 N N . ARG A 1 69 ? -18.704 -10.069 16.627 1.00 68.38 69 ARG A N 1
ATOM 551 C CA . ARG A 1 69 ? -19.723 -9.622 17.585 1.00 68.38 69 ARG A CA 1
ATOM 552 C C . ARG A 1 69 ? -20.996 -10.457 17.467 1.00 68.38 69 ARG A C 1
ATOM 554 O O . ARG A 1 69 ? -21.545 -10.829 18.494 1.00 68.38 69 ARG A O 1
ATOM 561 N N . THR A 1 70 ? -21.419 -10.797 16.250 1.00 66.75 70 THR A N 1
ATOM 562 C CA . THR A 1 70 ? -22.577 -11.676 16.024 1.00 66.75 70 THR A CA 1
ATOM 563 C C . THR A 1 70 ? -22.340 -13.079 16.587 1.00 66.75 70 THR A C 1
ATOM 565 O O . THR A 1 70 ? -23.232 -13.646 17.195 1.00 66.75 70 THR A O 1
ATOM 568 N N . ARG A 1 71 ? -21.113 -13.605 16.466 1.00 64.94 71 ARG A N 1
ATOM 569 C CA . ARG A 1 71 ? -20.712 -14.918 17.008 1.00 64.94 71 ARG A CA 1
ATOM 570 C C . ARG A 1 71 ? -20.587 -14.978 18.535 1.00 64.94 71 ARG A C 1
ATOM 572 O O . ARG A 1 71 ? -20.526 -16.070 19.069 1.00 64.94 71 ARG A O 1
ATOM 579 N N . ARG A 1 72 ? -20.457 -13.836 19.219 1.00 57.44 72 ARG A N 1
ATOM 580 C CA . ARG A 1 72 ? -20.406 -13.761 20.694 1.00 57.44 72 ARG A CA 1
ATOM 581 C C . ARG A 1 72 ? -21.769 -13.485 21.332 1.00 57.44 72 ARG A C 1
ATOM 583 O O . ARG A 1 72 ? -21.866 -13.527 22.550 1.00 57.44 72 ARG A O 1
ATOM 590 N N . ALA A 1 73 ? -22.763 -13.113 20.530 1.00 57.03 73 ALA A N 1
ATOM 591 C CA . ALA A 1 73 ? -24.123 -12.820 20.978 1.00 57.03 73 ALA A CA 1
ATOM 592 C C . ALA A 1 73 ? -25.106 -13.975 20.702 1.00 57.03 73 ALA A C 1
ATOM 594 O O . ALA A 1 73 ? -26.273 -13.858 21.060 1.00 57.03 73 ALA A O 1
ATOM 595 N N . ALA A 1 74 ? -24.633 -15.044 20.056 1.00 49.38 74 ALA A N 1
ATOM 596 C CA . ALA A 1 74 ? -25.314 -16.319 19.857 1.00 49.38 74 ALA A CA 1
ATOM 597 C C . ALA A 1 74 ? -24.581 -17.386 20.674 1.00 49.38 74 ALA A C 1
ATOM 599 O O . ALA A 1 74 ? -25.266 -18.294 21.183 1.00 49.38 74 ALA A O 1
#

Solvent-accessible surface area (backbone atoms only — not comparable to full-atom values): 4326 Å² total; per-residue (Å²): 144,88,81,70,66,71,70,62,50,60,59,52,50,56,54,51,51,43,51,50,50,48,49,53,51,49,51,50,74,74,35,87,65,66,79,40,69,67,58,48,49,47,40,63,72,45,52,48,51,54,43,50,52,44,51,48,51,61,63,41,53,64,54,52,52,51,53,56,50,55,66,73,75,108

pLDDT: mean 70.28, std 11.16, range [45.06, 85.31]

Organism: NCBI:txid1126234

Nearest PDB structures (foldseek):
  6b8l-assembly4_G  TM=3.402E-01  e=2.689E+00  Homo sapiens
  6b8l-assembly3_E  TM=3.521E-01  e=4.853E+00  Homo sapiens

Mean predicted aligned error: 11.86 Å

Secondary structure (DSSP, 8-state):
--SSHHHHHHHHHHHHHHHHHHHHHHHHHH-GGGG-HHHHHHIIIIIHHHHHHHHHHHHHHHHHHHHHHHHH--

Sequence (74 aa):
MTGQQTRAWRRSTHRLVHLLLAAVLGTFVYSPFTADPTFRLVVQVIAFPALVLSGLLLWRGPALRRWLRTRRAA

Radius of gyration: 17.36 Å; Cα contacts (8 Å, |Δi|>4): 25; chains: 1; bounding box: 40×26×50 Å